Protein AF-A0A9I9EFK6-F1 (afdb_monomer)

Solvent-accessible surface area (backbone atoms only — not comparable to full-atom values): 4256 Å² total; per-residue (Å²): 132,58,72,66,56,56,52,53,48,55,57,55,40,65,79,42,42,70,59,50,54,54,46,54,69,72,33,83,46,69,66,62,38,65,77,53,72,59,79,92,45,69,93,39,58,71,61,50,52,52,51,50,53,53,62,67,28,66,69,46,47,52,51,51,51,51,57,62,73,74,109

Foldseek 3Di:
DDPVCVVVLVVVCVVCVVVLVVLCVVDVDLVVSLVDDDPVCVVVSVSSVVSSCVCPDPVNVVVVVVVVVVD

Sequence (71 aa):
MNRFVEHQMLNTFKEFWTDCHRHFKKYSDPEEARANPPNILVGRDEDWHFLCDHYMSRAFQVQSWTNKAAR

Secondary structure (DSSP, 8-state):
--HHHHHHHHHHHHHHHHHHHHHHHH--SHHHHHHS--GGGTT-HHHHHHHHHHHHSHHHHHHHHHHHHT-

Mean predicted aligned error: 7.33 Å

pLDDT: mean 75.06, std 6.86, range [52.88, 84.06]

Radius of gyration: 12.54 Å; Cα contacts (8 Å, |Δi|>4): 25; chains: 1; bounding box: 27×32×25 Å

Structure (mmCIF, N/CA/C/O backbone):
data_AF-A0A9I9EFK6-F1
#
_entry.id   AF-A0A9I9EFK6-F1
#
loop_
_atom_site.group_PDB
_atom_site.id
_atom_site.type_symbol
_atom_site.label_atom_id
_atom_site.label_alt_id
_atom_site.label_comp_id
_atom_site.label_asym_id
_atom_site.label_entity_id
_atom_site.label_seq_id
_atom_site.pdbx_PDB_ins_code
_atom_site.Cartn_x
_atom_site.Cartn_y
_atom_site.Cartn_z
_atom_site.occupancy
_atom_site.B_iso_or_equiv
_atom_site.auth_seq_id
_atom_site.auth_comp_id
_atom_site.auth_asym_id
_atom_site.auth_atom_id
_atom_site.pdbx_PDB_model_num
ATOM 1 N N . MET A 1 1 ? 6.579 14.706 -2.964 1.00 52.88 1 MET A N 1
ATOM 2 C CA . MET A 1 1 ? 6.411 14.005 -1.676 1.00 52.88 1 MET A CA 1
ATOM 3 C C . MET A 1 1 ? 7.595 14.368 -0.791 1.00 52.88 1 MET A C 1
ATOM 5 O O . MET A 1 1 ? 8.705 14.438 -1.304 1.00 52.88 1 MET A O 1
ATOM 9 N N . ASN A 1 2 ? 7.379 14.729 0.474 1.00 59.84 2 ASN A N 1
ATOM 10 C CA . ASN A 1 2 ? 8.475 15.099 1.376 1.00 59.84 2 ASN A CA 1
ATOM 11 C C . ASN A 1 2 ? 9.303 13.849 1.718 1.00 59.84 2 ASN A C 1
ATOM 13 O O . ASN A 1 2 ? 8.723 12.844 2.119 1.00 59.84 2 ASN A O 1
ATOM 17 N N . ARG A 1 3 ? 10.641 13.932 1.660 1.00 65.00 3 ARG A N 1
ATOM 18 C CA . ARG A 1 3 ? 11.553 12.833 2.057 1.00 65.00 3 ARG A CA 1
ATOM 19 C C . ARG A 1 3 ? 11.255 12.281 3.459 1.00 65.00 3 ARG A C 1
ATOM 21 O O . ARG A 1 3 ? 11.502 11.114 3.732 1.00 65.00 3 ARG A O 1
ATOM 28 N N . PHE A 1 4 ? 10.719 13.124 4.341 1.00 63.78 4 PHE A N 1
ATOM 29 C CA . PHE A 1 4 ? 10.271 12.744 5.680 1.00 63.78 4 PHE A CA 1
ATOM 30 C C . PHE A 1 4 ? 9.058 11.803 5.660 1.00 63.78 4 PHE A C 1
ATOM 32 O O . PHE A 1 4 ? 9.038 10.821 6.397 1.00 63.78 4 PHE A O 1
ATOM 39 N N . VAL A 1 5 ? 8.087 12.071 4.782 1.00 60.47 5 VAL A N 1
ATOM 40 C CA . VAL A 1 5 ? 6.897 11.230 4.608 1.00 60.47 5 VAL A CA 1
ATOM 41 C C . VAL A 1 5 ? 7.309 9.889 4.017 1.00 60.47 5 VAL A C 1
ATOM 43 O O . VAL A 1 5 ? 6.943 8.864 4.566 1.00 60.47 5 VAL A O 1
ATOM 46 N N . GLU A 1 6 ? 8.183 9.870 3.006 1.00 66.81 6 GLU A N 1
ATOM 47 C CA . GLU A 1 6 ? 8.718 8.612 2.461 1.00 66.81 6 GLU A CA 1
ATOM 48 C C . GLU A 1 6 ? 9.430 7.766 3.527 1.00 66.81 6 GLU A C 1
ATOM 50 O O . GLU A 1 6 ? 9.243 6.556 3.571 1.00 66.81 6 GLU A O 1
ATOM 55 N N . HIS A 1 7 ? 10.213 8.380 4.420 1.00 72.81 7 HIS A N 1
ATOM 56 C CA . HIS A 1 7 ? 10.945 7.648 5.458 1.00 72.81 7 HIS A CA 1
ATOM 57 C C . HIS A 1 7 ? 10.040 7.126 6.586 1.00 72.81 7 HIS A C 1
ATOM 59 O O . HIS A 1 7 ? 10.216 5.995 7.041 1.00 72.81 7 HIS A O 1
ATOM 65 N N . GLN A 1 8 ? 9.076 7.936 7.042 1.00 71.12 8 GLN A N 1
ATOM 66 C CA . GLN A 1 8 ? 8.051 7.506 8.002 1.00 71.12 8 GLN A CA 1
ATOM 67 C C . GLN A 1 8 ? 7.214 6.376 7.410 1.00 71.12 8 GLN A C 1
ATOM 69 O O . GLN A 1 8 ? 7.087 5.318 8.025 1.00 71.12 8 GLN A O 1
ATOM 74 N N . MET A 1 9 ? 6.747 6.559 6.175 1.00 69.56 9 MET A N 1
ATOM 75 C CA . MET A 1 9 ? 6.016 5.539 5.445 1.00 69.56 9 MET A CA 1
ATOM 76 C C . MET A 1 9 ? 6.843 4.271 5.284 1.00 69.56 9 MET A C 1
ATOM 78 O O . MET A 1 9 ? 6.319 3.212 5.566 1.00 69.56 9 MET A O 1
ATOM 82 N N . LEU A 1 10 ? 8.126 4.342 4.921 1.00 71.81 10 LEU A N 1
ATOM 83 C CA . LEU A 1 10 ? 8.992 3.163 4.777 1.00 71.81 10 LEU A CA 1
ATOM 84 C C . LEU A 1 10 ? 9.149 2.361 6.075 1.00 71.81 10 LEU A C 1
ATOM 86 O O . LEU A 1 10 ? 9.175 1.131 6.028 1.00 71.81 10 LEU A O 1
ATOM 90 N N . ASN A 1 11 ? 9.261 3.029 7.226 1.00 74.31 11 ASN A N 1
ATOM 91 C CA . ASN A 1 11 ? 9.348 2.338 8.514 1.00 74.31 11 ASN A CA 1
ATOM 92 C C . ASN A 1 11 ? 8.024 1.671 8.878 1.00 74.31 11 ASN A C 1
ATOM 94 O O . ASN A 1 11 ? 8.002 0.475 9.160 1.00 74.31 11 ASN A O 1
ATOM 98 N N . THR A 1 12 ? 6.921 2.407 8.782 1.00 67.56 12 THR A N 1
ATOM 99 C CA . THR A 1 12 ? 5.588 1.873 9.065 1.00 67.56 12 THR A CA 1
ATOM 100 C C . THR A 1 12 ? 5.167 0.798 8.053 1.00 67.56 12 THR A C 1
ATOM 102 O O . THR A 1 12 ? 4.507 -0.185 8.375 1.00 67.56 12 THR A O 1
ATOM 105 N N . PHE A 1 13 ? 5.630 0.915 6.814 1.00 71.50 13 PHE A N 1
ATOM 106 C CA . PHE A 1 13 ? 5.395 -0.046 5.749 1.00 71.50 13 PHE A CA 1
ATOM 107 C C . PHE A 1 13 ? 6.047 -1.398 6.022 1.00 71.50 13 PHE A C 1
ATOM 109 O O . PHE A 1 13 ? 5.474 -2.411 5.644 1.00 71.50 13 PHE A O 1
ATOM 116 N N . LYS A 1 14 ? 7.188 -1.465 6.722 1.00 75.00 14 LYS A N 1
ATOM 117 C CA . LYS A 1 14 ? 7.757 -2.759 7.141 1.00 75.00 14 LYS A CA 1
ATOM 118 C C . LYS A 1 14 ? 6.832 -3.512 8.094 1.00 75.00 14 LYS A C 1
ATOM 120 O O . LYS A 1 14 ? 6.734 -4.731 7.988 1.00 75.00 14 LYS A O 1
ATOM 125 N N . GLU A 1 15 ? 6.141 -2.800 8.979 1.00 75.06 15 GLU A N 1
ATOM 126 C CA . GLU A 1 15 ? 5.178 -3.395 9.913 1.00 75.06 15 GLU A CA 1
ATOM 127 C C . GLU A 1 15 ? 3.922 -3.898 9.188 1.00 75.06 15 GLU A C 1
ATOM 129 O O . GLU A 1 15 ? 3.324 -4.896 9.586 1.00 75.06 15 GLU A O 1
ATOM 134 N N . PHE A 1 16 ? 3.563 -3.260 8.071 1.00 72.69 16 PHE A N 1
ATOM 135 C CA . PHE A 1 16 ? 2.330 -3.539 7.332 1.00 72.69 16 PHE A CA 1
ATOM 136 C C . PHE A 1 16 ? 2.523 -4.292 6.013 1.00 72.69 16 PHE A C 1
ATOM 138 O O . PHE A 1 16 ? 1.537 -4.664 5.374 1.00 72.69 16 PHE A O 1
ATOM 145 N N . TRP A 1 17 ? 3.767 -4.568 5.614 1.0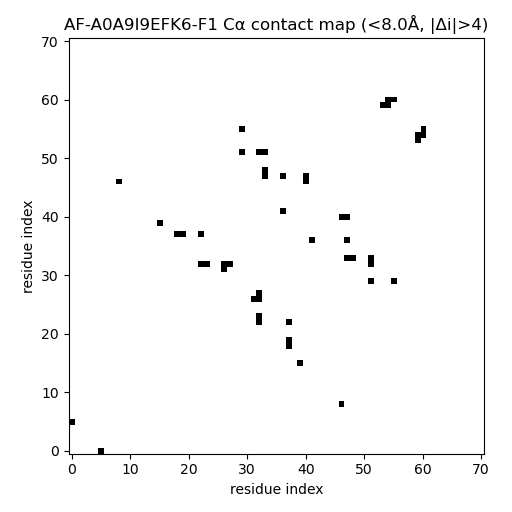0 76.38 17 TRP A N 1
ATOM 146 C CA . TRP A 1 17 ? 4.115 -5.169 4.324 1.00 76.38 17 TRP A CA 1
ATOM 147 C C . TRP A 1 17 ? 3.390 -6.491 4.092 1.00 76.38 17 TRP A C 1
ATOM 149 O O . TRP A 1 17 ? 2.797 -6.703 3.038 1.00 76.38 17 TRP A O 1
ATOM 159 N N . THR A 1 18 ? 3.417 -7.385 5.082 1.00 78.88 18 THR A N 1
ATOM 160 C CA . THR A 1 18 ? 2.802 -8.715 4.975 1.00 78.88 18 THR A CA 1
ATOM 161 C C . THR A 1 18 ? 1.288 -8.623 4.801 1.00 78.88 18 THR A C 1
ATOM 163 O O . THR A 1 18 ? 0.707 -9.399 4.038 1.00 78.88 18 THR A O 1
ATOM 166 N N . ASP A 1 19 ? 0.654 -7.665 5.480 1.00 79.25 19 ASP A N 1
ATOM 167 C CA . ASP A 1 19 ? -0.785 -7.431 5.387 1.00 79.25 19 ASP A CA 1
ATOM 168 C C . ASP A 1 19 ? -1.155 -6.831 4.031 1.00 79.25 19 ASP A C 1
ATOM 170 O O . ASP A 1 19 ? -2.000 -7.381 3.329 1.00 79.25 19 ASP A O 1
ATOM 174 N N . CYS A 1 20 ? -0.424 -5.799 3.598 1.00 77.12 20 CYS A N 1
ATOM 175 C CA . CYS A 1 20 ? -0.583 -5.182 2.283 1.00 77.12 20 CYS A CA 1
ATOM 176 C C . CYS A 1 20 ? -0.370 -6.203 1.160 1.00 77.12 20 CYS A C 1
ATOM 178 O O . CYS A 1 20 ? -1.188 -6.308 0.255 1.00 77.12 20 CYS A O 1
ATOM 180 N N . HIS A 1 21 ? 0.684 -7.017 1.226 1.00 78.00 21 HIS A N 1
ATOM 181 C CA . HIS A 1 21 ? 0.964 -8.033 0.213 1.00 78.00 21 HIS A CA 1
ATOM 182 C C . HIS A 1 21 ? -0.147 -9.090 0.134 1.00 78.00 21 HIS A C 1
ATOM 184 O O . HIS A 1 21 ? -0.554 -9.481 -0.960 1.00 78.00 21 HIS A O 1
ATOM 190 N N . ARG A 1 22 ? -0.684 -9.538 1.277 1.00 81.25 22 ARG A N 1
ATOM 191 C CA . ARG A 1 22 ? -1.844 -10.444 1.302 1.00 81.25 22 ARG A CA 1
ATOM 192 C C . ARG A 1 22 ? -3.088 -9.771 0.722 1.00 81.25 22 ARG A C 1
ATOM 194 O O . ARG A 1 22 ? -3.841 -10.418 -0.003 1.00 81.25 22 ARG A O 1
ATOM 201 N N . HIS A 1 23 ? -3.271 -8.490 1.016 1.00 79.75 23 HIS A N 1
ATOM 202 C CA . HIS A 1 23 ? -4.384 -7.682 0.539 1.00 79.75 23 HIS A CA 1
ATOM 203 C C . HIS A 1 23 ? -4.363 -7.495 -0.977 1.00 79.75 23 HIS A C 1
ATOM 205 O O . HIS A 1 23 ? -5.306 -7.898 -1.647 1.00 79.75 23 HIS A O 1
ATOM 211 N N . PHE A 1 24 ? -3.259 -7.000 -1.538 1.00 75.38 24 PHE A N 1
ATOM 212 C CA . PHE A 1 24 ? -3.087 -6.831 -2.987 1.00 75.38 24 PHE A CA 1
ATOM 213 C C . PHE A 1 24 ? -3.053 -8.162 -3.744 1.00 75.38 24 PHE A C 1
ATOM 215 O O . PHE A 1 24 ? -3.363 -8.217 -4.928 1.00 75.38 24 PHE A O 1
ATOM 222 N N . LYS A 1 25 ? -2.717 -9.274 -3.079 1.00 79.62 25 LYS A N 1
ATOM 223 C CA . LYS A 1 25 ? -2.883 -10.604 -3.678 1.00 79.62 25 LYS A CA 1
ATOM 224 C C . LYS A 1 25 ? -4.354 -11.022 -3.771 1.00 79.62 25 LYS A C 1
ATOM 226 O O . LYS A 1 25 ? -4.711 -11.760 -4.686 1.00 79.62 25 LYS A O 1
ATOM 231 N N . LYS A 1 26 ? -5.192 -10.598 -2.821 1.00 82.75 26 LYS A N 1
ATOM 232 C CA . LYS A 1 26 ? -6.636 -10.869 -2.820 1.00 82.75 26 LYS A CA 1
ATOM 233 C C . LYS A 1 26 ? -7.366 -9.960 -3.810 1.00 82.75 26 LYS A C 1
ATOM 235 O O . LYS A 1 26 ? -8.201 -10.443 -4.565 1.00 82.75 26 LYS A O 1
ATOM 240 N N . TYR A 1 27 ? -7.020 -8.678 -3.814 1.00 77.94 27 TYR A N 1
ATOM 241 C CA . TYR A 1 27 ? -7.628 -7.656 -4.653 1.00 77.94 27 TYR A CA 1
ATOM 242 C C . TYR A 1 27 ? -6.694 -7.330 -5.815 1.00 77.94 27 TYR A C 1
ATOM 244 O O . TYR A 1 27 ? -5.722 -6.598 -5.656 1.00 77.94 27 TYR A O 1
ATOM 252 N N . SER A 1 28 ? -6.976 -7.916 -6.981 1.00 72.12 28 SER A N 1
ATOM 253 C CA . SER A 1 28 ? -6.232 -7.608 -8.213 1.00 72.12 28 SER A CA 1
ATOM 254 C C . SER A 1 28 ? -6.661 -6.280 -8.834 1.00 72.12 28 SER A C 1
ATOM 256 O O . SER A 1 28 ? -5.908 -5.696 -9.611 1.00 72.12 28 SER A O 1
ATOM 258 N N . ASP A 1 29 ? -7.864 -5.816 -8.497 1.00 79.38 29 ASP A N 1
ATOM 259 C CA . ASP A 1 29 ? -8.412 -4.564 -8.989 1.00 79.38 29 ASP A CA 1
ATOM 260 C C . ASP A 1 29 ? -8.025 -3.385 -8.068 1.00 79.38 29 ASP A C 1
ATOM 262 O O . ASP A 1 29 ? -8.184 -3.481 -6.845 1.00 79.38 29 ASP A O 1
ATOM 266 N N . PRO A 1 30 ? -7.490 -2.279 -8.621 1.00 74.12 30 PRO A N 1
ATOM 267 C CA . PRO A 1 30 ? -7.040 -1.137 -7.829 1.00 74.12 30 PRO A CA 1
ATOM 268 C C . PRO A 1 30 ? -8.182 -0.384 -7.149 1.00 74.12 30 PRO A C 1
ATOM 270 O O . PRO A 1 30 ? -7.972 0.179 -6.073 1.00 74.12 30 PRO A O 1
ATOM 273 N N . GLU A 1 31 ? -9.367 -0.349 -7.755 1.00 81.50 31 GLU A N 1
ATOM 274 C CA . GLU A 1 31 ? -10.535 0.303 -7.167 1.00 81.50 31 GLU A CA 1
ATOM 275 C C . GLU A 1 31 ? -11.060 -0.529 -5.995 1.00 81.50 31 GLU A C 1
ATOM 277 O O . GLU A 1 31 ? -11.292 0.011 -4.910 1.00 81.50 31 GLU A O 1
ATOM 282 N N . GLU A 1 32 ? -11.133 -1.853 -6.162 1.00 83.12 32 GLU A N 1
ATOM 283 C CA . GLU A 1 32 ? -11.546 -2.766 -5.092 1.00 83.12 32 GLU A CA 1
ATOM 284 C C . GLU A 1 32 ? -10.538 -2.780 -3.931 1.00 83.12 32 GLU A C 1
ATOM 286 O O . GLU A 1 32 ? -10.934 -2.780 -2.762 1.00 83.12 32 GLU A O 1
ATOM 291 N N . ALA A 1 33 ? -9.235 -2.710 -4.223 1.00 81.19 33 ALA A N 1
ATOM 292 C CA . ALA A 1 33 ? -8.207 -2.578 -3.196 1.00 81.19 33 ALA A CA 1
ATOM 293 C C . ALA A 1 33 ? -8.381 -1.274 -2.401 1.00 81.19 33 ALA A C 1
ATOM 295 O O . ALA A 1 33 ? -8.428 -1.321 -1.174 1.00 81.19 33 ALA A O 1
ATOM 296 N N . ARG A 1 34 ? -8.554 -0.128 -3.076 1.00 82.31 34 ARG A N 1
ATOM 297 C CA . ARG A 1 34 ? -8.736 1.184 -2.426 1.00 82.31 34 ARG A CA 1
ATOM 298 C C . ARG A 1 34 ? -9.982 1.240 -1.544 1.00 82.31 34 ARG A C 1
ATOM 300 O O . ARG A 1 34 ? -9.901 1.779 -0.444 1.00 82.31 34 ARG A O 1
ATOM 307 N N . ALA A 1 35 ? -11.090 0.648 -1.990 1.00 84.06 35 ALA A N 1
ATOM 308 C CA . ALA A 1 35 ? -12.352 0.614 -1.249 1.00 84.06 35 ALA A CA 1
ATOM 309 C C . ALA A 1 35 ? -12.301 -0.242 0.030 1.00 84.06 35 ALA A C 1
ATOM 311 O O . ALA A 1 35 ? -13.162 -0.108 0.897 1.00 84.06 35 ALA A O 1
ATOM 312 N N . ASN A 1 36 ? -11.300 -1.115 0.160 1.00 80.88 36 ASN A N 1
ATOM 313 C CA . ASN A 1 36 ? -11.165 -2.035 1.280 1.00 80.88 36 ASN A CA 1
ATOM 314 C C . ASN A 1 36 ? -9.807 -1.837 1.973 1.00 80.88 36 ASN A C 1
ATOM 316 O O . ASN A 1 36 ? -8.934 -2.672 1.795 1.00 80.88 36 ASN A O 1
ATOM 320 N N . PRO A 1 37 ? -9.556 -0.777 2.756 1.00 78.12 37 PRO A N 1
ATOM 321 C CA . PRO A 1 37 ? -8.313 -0.682 3.519 1.00 78.12 37 PRO A CA 1
ATOM 322 C C . PRO A 1 37 ? -8.196 -1.810 4.562 1.00 78.12 37 PRO A C 1
ATOM 324 O O . PRO A 1 37 ? -9.199 -2.195 5.173 1.00 78.12 37 PRO A O 1
ATOM 327 N N . PRO A 1 38 ? -6.990 -2.350 4.820 1.00 77.75 38 PRO A N 1
ATOM 328 C CA . PRO A 1 38 ? -6.788 -3.260 5.940 1.00 77.75 38 PRO A CA 1
ATOM 329 C C . PRO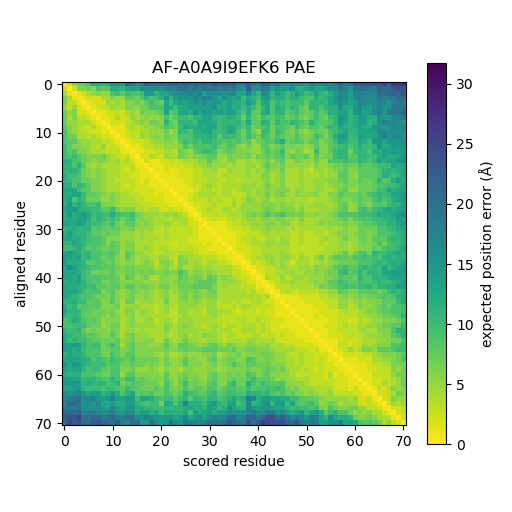 A 1 38 ? -7.056 -2.527 7.263 1.00 77.75 38 PRO A C 1
ATOM 331 O O . PRO A 1 38 ? -6.667 -1.372 7.429 1.00 77.75 38 PRO A O 1
ATOM 334 N N . ASN A 1 39 ? -7.677 -3.212 8.233 1.00 79.62 39 ASN A N 1
ATOM 335 C CA . ASN A 1 39 ? -8.092 -2.622 9.521 1.00 79.62 39 ASN A CA 1
ATOM 336 C C . ASN A 1 39 ? -6.959 -1.894 10.268 1.00 79.62 39 ASN A C 1
ATOM 338 O O . ASN A 1 39 ? -7.211 -0.956 11.014 1.00 79.62 39 ASN A O 1
ATOM 342 N N . ILE A 1 40 ? -5.710 -2.313 10.054 1.00 75.62 40 ILE A N 1
ATOM 343 C CA . ILE A 1 40 ? -4.516 -1.736 10.688 1.00 75.62 40 ILE A CA 1
ATOM 344 C C . ILE A 1 40 ? -4.164 -0.336 10.153 1.00 75.62 40 ILE A C 1
ATOM 346 O O . ILE A 1 40 ? -3.401 0.387 10.785 1.00 75.62 40 ILE A O 1
ATOM 350 N N . LEU A 1 41 ? -4.695 0.029 8.981 1.00 77.56 41 LEU A N 1
ATOM 351 C CA . LEU A 1 41 ? -4.498 1.320 8.321 1.00 77.56 41 LEU A CA 1
ATOM 352 C C . LEU A 1 41 ? -5.727 2.232 8.432 1.00 77.56 41 LEU A C 1
ATOM 354 O O . LEU A 1 41 ? -5.718 3.327 7.874 1.00 77.56 41 LEU A O 1
ATOM 358 N N . VAL A 1 42 ? -6.769 1.818 9.162 1.00 74.25 42 VAL A N 1
ATOM 359 C CA . VAL A 1 42 ? -7.941 2.663 9.432 1.00 74.25 42 VAL A CA 1
ATOM 360 C C . VAL A 1 42 ? -7.488 3.905 10.207 1.00 74.25 42 VAL A C 1
ATOM 362 O O . VAL A 1 42 ? -6.886 3.790 11.274 1.00 74.25 42 VAL A O 1
ATOM 365 N N . GLY A 1 43 ? -7.740 5.094 9.651 1.00 77.94 43 GLY A N 1
ATOM 366 C CA . GLY A 1 43 ? -7.262 6.375 10.188 1.00 77.94 43 GLY A CA 1
ATOM 367 C C . GLY A 1 43 ? -5.879 6.812 9.685 1.00 77.94 43 GLY A C 1
ATOM 368 O O . GLY A 1 43 ? -5.371 7.841 10.125 1.00 77.94 43 GLY A O 1
ATOM 369 N N . ARG A 1 44 ? -5.264 6.052 8.766 1.00 80.94 44 ARG A N 1
ATOM 370 C CA . ARG A 1 44 ? -4.040 6.415 8.025 1.00 80.94 44 ARG A CA 1
ATOM 371 C C . ARG A 1 44 ? -4.324 6.418 6.519 1.00 80.94 44 ARG A C 1
ATOM 373 O O . ARG A 1 44 ? -3.560 5.869 5.728 1.00 80.94 44 ARG A O 1
ATOM 380 N N . ASP A 1 45 ? -5.452 7.011 6.132 1.00 79.38 45 ASP A N 1
ATOM 381 C CA . ASP A 1 45 ? -5.988 6.967 4.767 1.00 79.38 45 ASP A CA 1
ATOM 382 C C . ASP A 1 45 ? -5.015 7.533 3.718 1.00 79.38 45 ASP A C 1
ATOM 384 O O . ASP A 1 45 ? -4.886 6.969 2.633 1.00 79.38 45 ASP A O 1
ATOM 388 N N . GLU A 1 46 ? -4.253 8.581 4.048 1.00 80.25 46 GLU A N 1
ATOM 389 C CA . GLU A 1 46 ? -3.224 9.136 3.152 1.00 80.25 46 GLU A CA 1
ATOM 390 C C . GLU A 1 46 ? -2.103 8.128 2.859 1.00 80.25 46 GLU A C 1
ATOM 392 O O . GLU A 1 46 ? -1.706 7.948 1.703 1.00 80.25 46 GLU A O 1
ATOM 397 N N . ASP A 1 47 ? 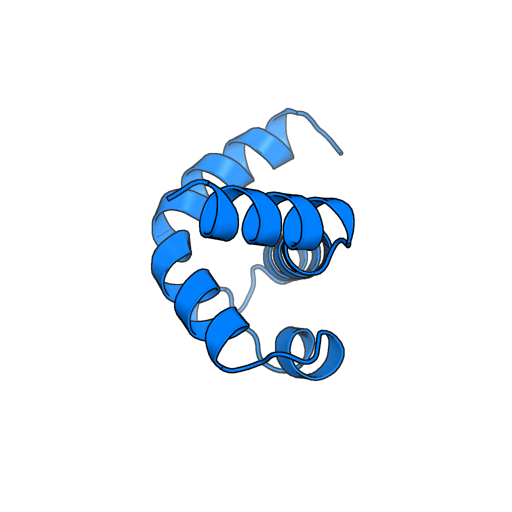-1.637 7.418 3.890 1.00 78.50 47 ASP A N 1
ATOM 398 C CA . ASP A 1 47 ? -0.616 6.383 3.738 1.00 78.50 47 ASP A CA 1
ATOM 399 C C . ASP A 1 47 ? -1.161 5.204 2.926 1.00 78.50 47 ASP A C 1
ATOM 401 O O . ASP A 1 47 ? -0.467 4.666 2.063 1.00 78.50 47 ASP A O 1
ATOM 405 N N . TRP A 1 48 ? -2.423 4.827 3.153 1.00 80.50 48 TRP A N 1
ATOM 406 C CA . TRP A 1 48 ? -3.085 3.774 2.388 1.00 80.50 48 TRP A CA 1
ATOM 407 C C . TRP A 1 48 ? -3.222 4.123 0.905 1.00 80.50 48 TRP A C 1
ATOM 409 O O . TRP A 1 48 ? -2.912 3.301 0.038 1.00 80.50 48 TRP A O 1
ATOM 419 N N . HIS A 1 49 ? -3.641 5.351 0.603 1.00 80.19 49 HIS A N 1
ATOM 420 C CA . HIS A 1 49 ? -3.796 5.828 -0.767 1.00 80.19 49 HIS A CA 1
ATOM 421 C C . HIS A 1 49 ? -2.461 5.841 -1.509 1.00 80.19 49 HIS A C 1
ATOM 423 O O . HIS A 1 49 ? -2.389 5.356 -2.641 1.00 80.19 49 HIS A O 1
ATOM 429 N N . PHE A 1 50 ? -1.397 6.331 -0.866 1.00 80.31 50 PHE A N 1
ATOM 430 C CA . PHE A 1 50 ? -0.057 6.305 -1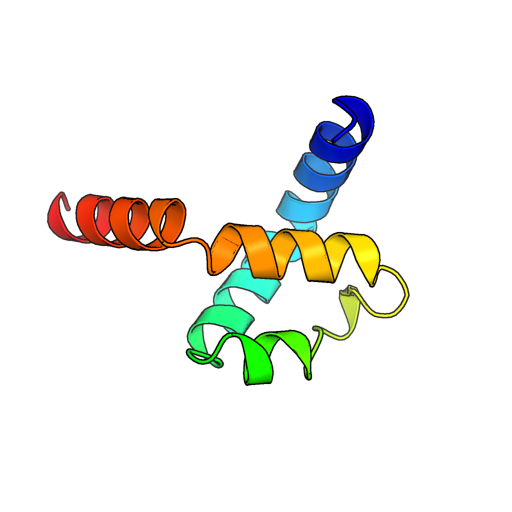.446 1.00 80.31 50 PHE A CA 1
ATOM 431 C C . PHE A 1 50 ? 0.437 4.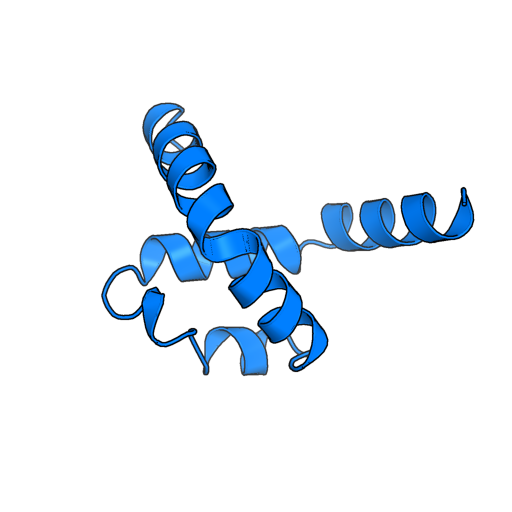872 -1.678 1.00 80.31 50 PHE A C 1
ATOM 433 O O . PHE A 1 50 ? 0.981 4.579 -2.741 1.00 80.31 50 PHE A O 1
ATOM 440 N N . LEU A 1 51 ? 0.219 3.960 -0.724 1.00 78.88 51 LEU A N 1
ATOM 441 C CA . LEU A 1 51 ? 0.603 2.556 -0.880 1.00 78.88 51 LEU A CA 1
ATOM 442 C C . LEU A 1 51 ? -0.154 1.879 -2.027 1.00 78.88 51 LEU A C 1
ATOM 444 O O . LEU A 1 51 ? 0.472 1.189 -2.829 1.00 78.88 51 LEU A O 1
ATOM 448 N N . CYS A 1 52 ? -1.464 2.110 -2.150 1.00 79.31 52 CYS A N 1
ATOM 449 C CA . CYS A 1 52 ? -2.256 1.620 -3.279 1.00 79.31 52 CYS A CA 1
ATOM 450 C C . CYS A 1 52 ? -1.737 2.15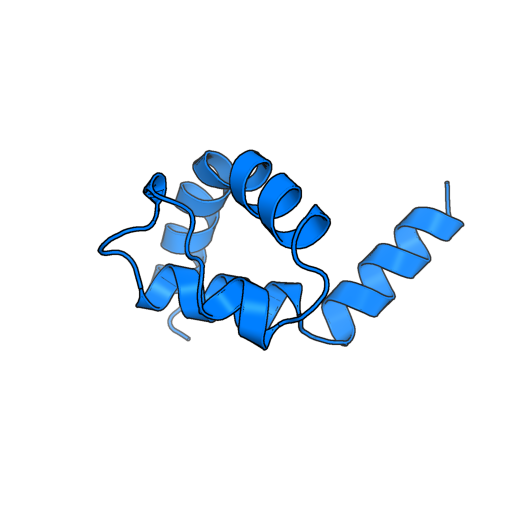0 -4.615 1.00 79.31 52 CYS A C 1
ATOM 452 O O . CYS A 1 52 ? -1.562 1.374 -5.550 1.00 79.31 52 CYS A O 1
ATOM 454 N N . ASP A 1 53 ? -1.480 3.453 -4.716 1.00 81.69 53 ASP A N 1
ATOM 455 C CA . ASP A 1 53 ? -0.972 4.056 -5.950 1.00 81.69 53 ASP A CA 1
ATOM 456 C C . ASP A 1 53 ? 0.411 3.506 -6.330 1.00 81.69 53 ASP A C 1
ATOM 458 O O . ASP A 1 53 ? 0.645 3.120 -7.475 1.00 81.69 53 ASP A O 1
ATOM 462 N N . HIS A 1 54 ? 1.300 3.359 -5.344 1.00 81.12 54 HIS A N 1
ATOM 463 C CA . HIS A 1 54 ? 2.635 2.808 -5.546 1.00 81.12 54 HIS A CA 1
ATOM 464 C C . HIS A 1 54 ? 2.605 1.340 -5.998 1.00 81.12 54 HIS A C 1
ATOM 466 O O . HIS A 1 54 ? 3.268 0.985 -6.973 1.00 81.12 54 HIS A O 1
ATOM 472 N N . TYR A 1 55 ? 1.824 0.487 -5.325 1.00 75.38 55 TYR A N 1
ATOM 473 C CA . TYR A 1 55 ? 1.765 -0.951 -5.621 1.00 75.38 55 TYR A CA 1
ATOM 474 C C . TYR A 1 55 ? 1.040 -1.256 -6.938 1.00 75.38 55 TYR A C 1
ATOM 476 O O . TYR A 1 55 ? 1.392 -2.203 -7.644 1.00 75.38 55 TYR A O 1
ATOM 484 N N . MET A 1 56 ? 0.043 -0.436 -7.284 1.00 76.81 56 MET A N 1
ATOM 485 C CA . MET A 1 56 ? -0.719 -0.557 -8.531 1.00 76.81 56 MET A CA 1
ATOM 486 C C . MET A 1 56 ? -0.072 0.195 -9.695 1.00 76.81 56 MET A C 1
ATOM 488 O O . MET A 1 56 ? -0.516 0.070 -10.837 1.00 76.81 56 MET A O 1
ATOM 492 N N . SER A 1 57 ? 1.016 0.927 -9.441 1.00 82.25 57 SER A N 1
ATOM 493 C CA . SER A 1 57 ? 1.797 1.559 -10.492 1.00 82.25 57 SER A CA 1
ATOM 494 C C . SER A 1 57 ? 2.350 0.511 -11.450 1.00 82.25 57 SER A C 1
ATOM 496 O O . SER A 1 57 ? 2.984 -0.476 -11.058 1.00 82.25 57 SER A O 1
ATOM 498 N N . ARG A 1 58 ? 2.177 0.771 -12.747 1.00 79.81 58 ARG A N 1
ATOM 499 C CA . ARG A 1 58 ? 2.672 -0.095 -13.822 1.00 79.81 58 ARG A CA 1
ATOM 500 C C . ARG A 1 58 ? 4.171 -0.372 -13.697 1.00 79.81 58 ARG A C 1
ATOM 502 O O . ARG A 1 58 ? 4.608 -1.475 -14.008 1.00 79.81 58 ARG A O 1
ATOM 509 N N . ALA A 1 59 ? 4.951 0.602 -13.226 1.00 78.75 59 ALA A N 1
ATOM 510 C CA . ALA A 1 59 ? 6.386 0.436 -13.010 1.00 78.75 59 ALA A CA 1
ATOM 511 C C . ALA A 1 59 ? 6.678 -0.672 -11.986 1.00 78.75 59 ALA A C 1
ATOM 513 O O . ALA A 1 59 ? 7.474 -1.570 -12.256 1.00 78.75 59 ALA A O 1
ATOM 514 N N . PHE A 1 60 ? 5.971 -0.652 -10.853 1.00 77.50 60 PHE A N 1
ATOM 515 C CA . PHE A 1 60 ? 6.116 -1.651 -9.801 1.00 77.50 60 PHE A CA 1
ATOM 516 C C . PHE A 1 60 ? 5.611 -3.027 -10.252 1.00 77.50 60 PHE A C 1
ATOM 518 O O . PHE A 1 60 ? 6.293 -4.030 -10.052 1.00 77.50 60 PHE A O 1
ATOM 525 N N . GLN A 1 61 ? 4.461 -3.086 -10.934 1.00 75.88 61 GLN A N 1
ATOM 526 C CA . GLN A 1 61 ? 3.915 -4.340 -11.464 1.00 75.88 61 GLN A CA 1
ATOM 527 C C . GLN A 1 61 ? 4.852 -5.004 -12.483 1.00 75.88 61 GLN A C 1
ATOM 529 O O . GLN A 1 61 ? 5.096 -6.207 -12.392 1.00 75.88 61 GLN A O 1
ATOM 534 N N . VAL A 1 62 ? 5.421 -4.231 -13.417 1.00 79.44 62 VAL A N 1
ATOM 535 C CA . VAL A 1 62 ? 6.400 -4.726 -14.401 1.00 79.44 62 VAL A CA 1
ATOM 536 C C . VAL A 1 62 ? 7.664 -5.217 -13.703 1.00 79.44 62 VAL A C 1
ATOM 538 O O . VAL A 1 62 ? 8.149 -6.302 -14.014 1.00 79.44 62 VAL A O 1
ATOM 541 N N . GLN A 1 63 ? 8.172 -4.460 -12.729 1.00 77.56 63 GLN A N 1
ATOM 542 C CA . GLN A 1 63 ? 9.367 -4.829 -11.973 1.00 77.56 63 GLN A CA 1
ATOM 543 C C . GLN A 1 63 ? 9.148 -6.079 -11.103 1.00 77.56 63 GLN A C 1
ATOM 545 O O . GLN A 1 63 ? 10.043 -6.910 -10.964 1.00 77.56 63 GLN A O 1
ATOM 550 N N . SER A 1 64 ? 7.955 -6.249 -10.537 1.00 71.19 64 SER A N 1
ATOM 551 C CA . SER A 1 64 ? 7.574 -7.455 -9.798 1.00 71.19 64 SER A CA 1
ATOM 552 C C . SER A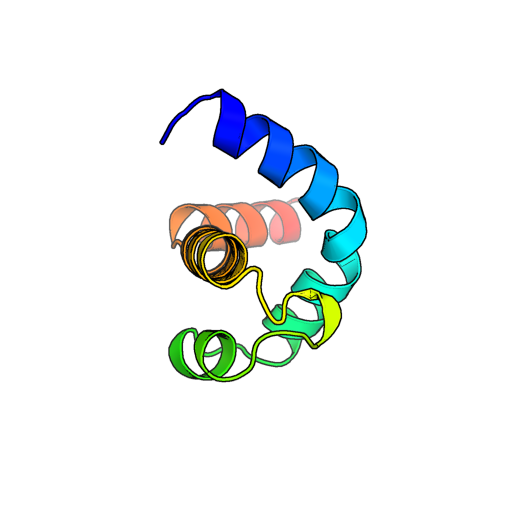 1 64 ? 7.478 -8.674 -10.724 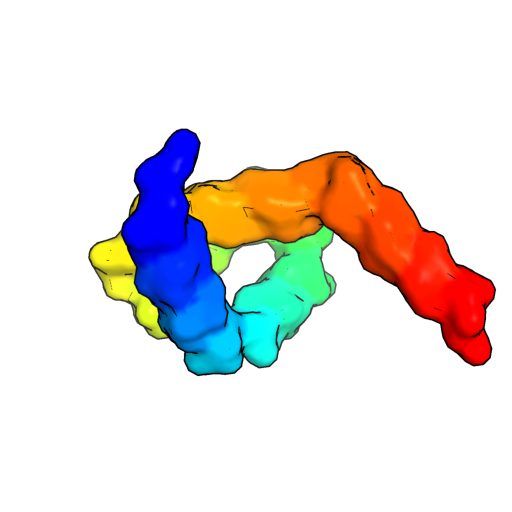1.00 71.19 64 SER A C 1
ATOM 554 O O . SER A 1 64 ? 8.026 -9.737 -10.422 1.00 71.19 64 SER A O 1
ATOM 556 N N . TRP A 1 65 ? 6.864 -8.509 -11.901 1.00 67.12 65 TRP A N 1
ATOM 557 C CA . TRP A 1 65 ? 6.786 -9.550 -12.930 1.00 67.12 65 TRP A CA 1
ATOM 558 C C . TRP A 1 65 ? 8.163 -10.012 -13.415 1.00 67.12 65 TRP A C 1
ATOM 560 O O . TRP A 1 65 ? 8.404 -11.216 -13.506 1.00 67.12 65 TRP A O 1
ATOM 570 N N . THR A 1 66 ? 9.082 -9.088 -13.695 1.00 74.06 66 THR A N 1
ATOM 571 C CA . THR A 1 66 ? 10.433 -9.436 -14.160 1.00 74.06 66 THR A CA 1
ATOM 572 C C . THR A 1 66 ? 11.264 -10.113 -13.073 1.00 74.06 66 THR A C 1
ATOM 574 O O . THR A 1 66 ? 11.947 -11.090 -13.367 1.00 74.06 66 THR A O 1
ATOM 577 N N . ASN A 1 67 ? 11.150 -9.689 -11.809 1.00 70.31 67 ASN A N 1
ATOM 578 C CA . ASN A 1 67 ? 11.790 -10.383 -10.683 1.00 70.31 67 ASN A CA 1
ATOM 579 C C . ASN A 1 67 ? 11.257 -11.809 -10.488 1.00 70.31 67 ASN A C 1
ATOM 581 O O . ASN A 1 67 ? 12.012 -12.704 -10.115 1.00 70.31 67 ASN A O 1
ATOM 585 N N . LYS A 1 68 ? 9.969 -12.044 -10.760 1.00 68.56 68 LYS A N 1
ATOM 586 C CA . LYS A 1 68 ? 9.381 -13.388 -10.722 1.00 68.56 68 LYS A CA 1
ATOM 587 C C . LYS A 1 68 ? 9.889 -14.280 -11.859 1.00 68.56 68 LYS A C 1
ATOM 589 O O . LYS A 1 68 ? 10.039 -15.474 -11.645 1.00 68.56 68 LYS A O 1
ATOM 594 N N . ALA A 1 69 ? 10.138 -13.712 -13.040 1.00 65.19 69 ALA A N 1
ATOM 595 C CA . ALA A 1 69 ? 10.665 -14.435 -14.199 1.00 65.19 69 ALA A CA 1
ATOM 596 C C . ALA A 1 69 ? 12.181 -14.706 -14.121 1.00 65.19 69 ALA A C 1
ATOM 598 O O . ALA A 1 69 ? 12.680 -15.574 -14.829 1.00 65.19 69 ALA A O 1
ATOM 599 N N . ALA A 1 70 ? 12.908 -13.967 -13.279 1.00 59.41 70 ALA A N 1
ATOM 600 C CA . ALA A 1 70 ? 14.349 -14.111 -13.076 1.00 59.41 70 ALA A CA 1
ATOM 601 C C . ALA A 1 70 ? 14.734 -15.129 -11.979 1.00 59.41 70 ALA A C 1
ATOM 603 O O . ALA A 1 70 ? 15.917 -15.250 -11.659 1.00 59.41 70 ALA A O 1
ATOM 604 N N . ARG A 1 71 ? 13.757 -15.828 -11.386 1.00 53.12 71 ARG A N 1
ATOM 605 C CA . ARG A 1 71 ? 13.951 -16.850 -10.348 1.00 53.12 71 ARG A CA 1
ATOM 606 C C . ARG A 1 71 ? 13.662 -18.240 -10.892 1.00 53.12 71 ARG A C 1
ATOM 608 O O . ARG A 1 71 ? 14.399 -19.162 -10.483 1.00 53.12 71 ARG A O 1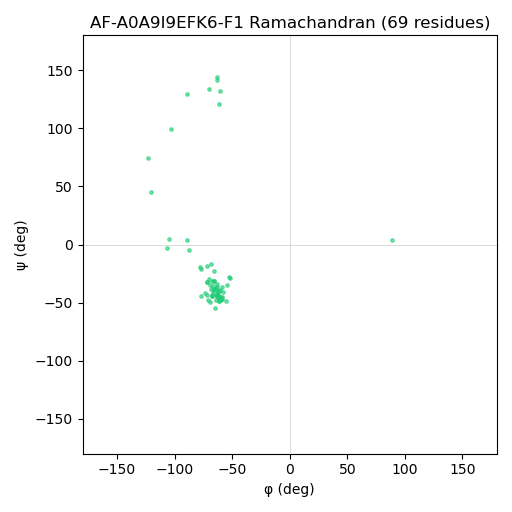
#

Organism: Cucumis melo (NCBI:txid3656)